Protein AF-A0A3C1SQ38-F1 (afdb_monomer_lite)

pLDDT: mean 84.66, std 11.14, range [52.88, 96.94]

Sequence (92 aa):
MRPVGLTDKALRRQNRVFRDTGGVSAGNRAQGFAPAFMDTQTGVVYRACFADGRPAPMHLLEGLPSALVVERDAGGRAVAIHASVLAGFVRG

Secondary structure (DSSP, 8-state):
-PPEEEEHHHHHHHHHHTTTSTTSHHHHHTTTEEEEEEETTT--EEE-B-TTSPBPSS--STTS-GGGEEEE-TTS-EEEEETTEEEEEEE-

Foldseek 3Di:
DFDWADFPVNQVVQCVVQPPHCSFLVNVVVVQKFKWKAQQVVRDIGTADALVCHGDSGHAPNNDDPVQADDADPVRGGGTGGNSIDIDIDRD

Structure (mmCIF, N/CA/C/O backbone):
data_AF-A0A3C1SQ38-F1
#
_entry.id   AF-A0A3C1SQ38-F1
#
loop_
_atom_site.group_PDB
_atom_site.id
_atom_site.type_symbol
_atom_site.label_atom_id
_atom_site.label_alt_id
_atom_site.label_comp_id
_atom_site.label_asym_id
_atom_site.label_entity_id
_atom_site.label_seq_id
_atom_site.pdbx_PDB_ins_code
_atom_site.Cartn_x
_atom_site.Cartn_y
_atom_site.Cartn_z
_atom_site.occupancy
_atom_site.B_iso_or_equiv
_atom_site.auth_seq_id
_atom_site.auth_comp_id
_atom_site.auth_asym_id
_atom_site.auth_atom_id
_atom_site.pdbx_PDB_model_num
ATOM 1 N N . MET A 1 1 ? -17.048 9.791 -1.766 1.00 52.88 1 MET A N 1
ATOM 2 C CA . MET A 1 1 ? -15.905 9.226 -2.515 1.00 52.88 1 MET A CA 1
ATOM 3 C C . MET A 1 1 ? -14.750 9.080 -1.530 1.00 52.88 1 MET A C 1
ATOM 5 O O . MET A 1 1 ? -14.431 10.067 -0.879 1.00 52.88 1 MET A O 1
ATOM 9 N N . ARG A 1 2 ? -14.217 7.871 -1.299 1.00 57.41 2 ARG A N 1
ATOM 10 C CA . ARG A 1 2 ? -13.073 7.690 -0.381 1.00 57.41 2 ARG A CA 1
ATOM 11 C C . ARG A 1 2 ? -11.821 8.312 -1.023 1.00 57.41 2 ARG A C 1
ATOM 13 O O . ARG A 1 2 ? -11.620 8.080 -2.215 1.00 57.41 2 ARG A O 1
ATOM 20 N N . PRO A 1 3 ? -11.008 9.099 -0.299 1.00 65.56 3 PRO A N 1
ATOM 21 C CA . PRO A 1 3 ? -9.795 9.676 -0.865 1.00 65.56 3 PRO A CA 1
ATOM 22 C C . PRO A 1 3 ? -8.798 8.564 -1.223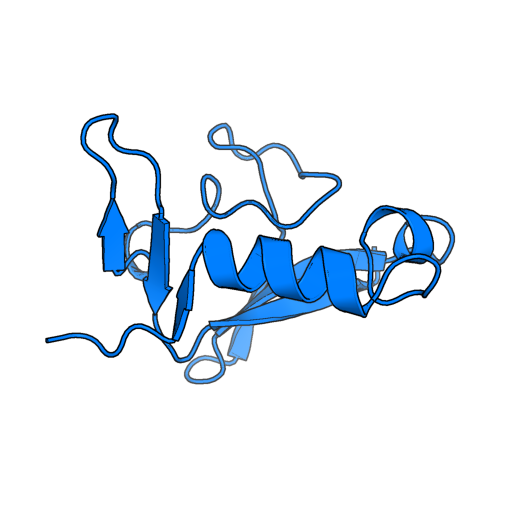 1.00 65.56 3 PRO A C 1
ATOM 24 O O . PRO A 1 3 ? -8.476 7.707 -0.396 1.00 65.56 3 PRO A O 1
ATOM 27 N N . VAL A 1 4 ? -8.333 8.576 -2.472 1.00 69.31 4 VAL A N 1
ATOM 28 C CA . VAL A 1 4 ? -7.297 7.672 -2.989 1.00 69.31 4 VAL A CA 1
ATOM 29 C C . VAL A 1 4 ? -5.938 8.189 -2.523 1.00 69.31 4 VAL A C 1
ATOM 31 O O . VAL A 1 4 ? -5.606 9.335 -2.816 1.00 69.31 4 VAL A O 1
ATOM 34 N N . GLY A 1 5 ? -5.154 7.378 -1.805 1.00 71.44 5 GLY A N 1
ATOM 35 C CA . GLY A 1 5 ? -3.808 7.791 -1.375 1.00 71.44 5 GLY A CA 1
ATOM 36 C C . GLY A 1 5 ? -2.686 7.050 -2.073 1.00 71.44 5 GLY A C 1
ATOM 37 O O . GLY A 1 5 ? -1.893 7.667 -2.780 1.00 71.44 5 GLY A O 1
ATOM 38 N N . LEU A 1 6 ? -2.609 5.729 -1.889 1.00 76.12 6 LEU A N 1
ATOM 39 C CA . LEU A 1 6 ? -1.532 4.914 -2.447 1.00 76.12 6 LEU A CA 1
ATOM 40 C C . LEU A 1 6 ? -2.074 3.976 -3.529 1.00 76.12 6 LEU A C 1
ATOM 42 O O . LEU A 1 6 ? -2.989 3.190 -3.293 1.00 76.12 6 LEU A O 1
ATOM 46 N N . THR A 1 7 ? -1.496 4.074 -4.724 1.00 81.00 7 THR A N 1
ATOM 47 C CA . THR A 1 7 ? -1.809 3.221 -5.879 1.00 81.00 7 THR A CA 1
ATOM 48 C C . THR A 1 7 ? -0.616 2.344 -6.236 1.00 81.00 7 THR A C 1
ATOM 50 O O . THR A 1 7 ? 0.526 2.678 -5.905 1.00 81.00 7 THR A O 1
ATOM 53 N N . ASP A 1 8 ? -0.835 1.281 -7.007 1.00 75.88 8 ASP A N 1
ATOM 54 C CA . ASP A 1 8 ? 0.260 0.461 -7.553 1.00 75.88 8 ASP A CA 1
ATOM 55 C C . ASP A 1 8 ? 1.280 1.290 -8.343 1.00 75.88 8 ASP A C 1
ATOM 57 O O . ASP A 1 8 ? 2.493 1.064 -8.287 1.00 75.88 8 ASP A O 1
ATOM 61 N N . LYS A 1 9 ? 0.800 2.304 -9.068 1.00 78.19 9 LYS A N 1
ATOM 62 C CA . LYS A 1 9 ? 1.659 3.238 -9.801 1.00 78.19 9 LYS A CA 1
ATOM 63 C C . LYS A 1 9 ? 2.518 4.071 -8.845 1.00 78.19 9 LYS A C 1
ATOM 65 O O . LYS A 1 9 ? 3.698 4.293 -9.126 1.00 78.19 9 LYS A O 1
ATOM 70 N N . ALA A 1 10 ? 1.952 4.508 -7.718 1.00 76.88 10 ALA A N 1
ATOM 71 C CA . ALA A 1 10 ? 2.687 5.222 -6.679 1.00 76.88 10 ALA A CA 1
ATOM 72 C C . ALA A 1 10 ? 3.745 4.324 -6.011 1.00 76.88 10 ALA A C 1
ATOM 74 O O . ALA A 1 10 ? 4.894 4.751 -5.897 1.00 76.88 10 ALA A O 1
ATOM 75 N N . LEU A 1 11 ? 3.413 3.064 -5.700 1.00 76.62 11 LEU A N 1
ATOM 76 C CA . LEU A 1 11 ? 4.361 2.072 -5.170 1.00 76.62 11 LEU A CA 1
ATOM 77 C C . LEU A 1 11 ? 5.531 1.820 -6.133 1.00 76.62 11 LEU A C 1
ATOM 79 O O . LEU A 1 11 ? 6.699 1.856 -5.738 1.00 76.62 11 LEU A O 1
ATOM 83 N N . ARG A 1 12 ? 5.253 1.635 -7.430 1.00 78.44 12 ARG A N 1
ATOM 84 C CA . ARG A 1 12 ? 6.304 1.477 -8.456 1.00 78.44 12 ARG A CA 1
ATOM 85 C C . ARG A 1 12 ? 7.201 2.711 -8.555 1.00 78.44 12 ARG A C 1
ATOM 87 O O . ARG A 1 12 ? 8.414 2.572 -8.715 1.00 78.44 12 ARG A O 1
ATOM 94 N N . ARG A 1 13 ? 6.630 3.915 -8.436 1.00 78.56 13 ARG A N 1
ATOM 95 C CA . ARG A 1 13 ? 7.398 5.169 -8.422 1.00 78.56 13 ARG A CA 1
ATOM 96 C C . ARG A 1 13 ? 8.298 5.262 -7.189 1.00 78.56 13 ARG A C 1
ATOM 98 O O . ARG A 1 13 ? 9.464 5.607 -7.350 1.00 78.56 13 ARG A O 1
ATOM 105 N N . GLN A 1 14 ? 7.803 4.913 -6.001 1.00 76.12 14 GLN A N 1
ATOM 106 C CA . GLN A 1 14 ? 8.605 4.881 -4.771 1.00 76.12 14 GLN A CA 1
ATOM 107 C C . GLN A 1 14 ? 9.776 3.897 -4.887 1.00 76.12 14 GLN A C 1
ATOM 109 O O . GLN A 1 14 ? 10.916 4.288 -4.656 1.00 76.12 14 GLN A O 1
ATOM 114 N N . ASN A 1 15 ? 9.531 2.672 -5.363 1.00 74.44 15 ASN A N 1
ATOM 115 C CA . ASN A 1 15 ? 10.592 1.682 -5.589 1.00 74.44 15 ASN A CA 1
ATOM 116 C C . ASN A 1 15 ? 11.671 2.162 -6.576 1.00 74.44 15 ASN A C 1
ATOM 118 O O . ASN A 1 15 ? 12.832 1.778 -6.458 1.00 74.44 15 ASN A O 1
ATOM 122 N N . ARG A 1 16 ? 11.313 3.006 -7.553 1.00 75.06 16 ARG A N 1
ATOM 123 C CA . ARG A 1 16 ? 12.290 3.614 -8.469 1.00 75.06 16 ARG A CA 1
ATOM 124 C C . ARG A 1 16 ? 13.108 4.718 -7.798 1.00 75.06 16 ARG A C 1
ATOM 126 O O . ARG A 1 16 ? 14.298 4.804 -8.067 1.00 75.06 16 ARG A O 1
ATOM 133 N N . VAL A 1 17 ? 12.478 5.549 -6.967 1.00 73.81 17 VAL A N 1
ATOM 134 C CA . VAL A 1 17 ? 13.139 6.656 -6.248 1.00 73.81 17 VAL A CA 1
ATOM 135 C C . VAL A 1 17 ? 14.124 6.133 -5.204 1.00 73.81 17 VAL A C 1
ATOM 137 O O . VAL A 1 17 ? 15.224 6.657 -5.098 1.00 73.81 17 VAL A O 1
ATOM 140 N N . PHE A 1 18 ? 13.751 5.088 -4.465 1.00 67.50 18 PHE A N 1
ATOM 141 C CA . PHE A 1 18 ? 14.548 4.538 -3.364 1.00 67.50 18 PHE A CA 1
ATOM 142 C C . PHE A 1 18 ? 15.438 3.359 -3.765 1.00 67.50 18 PHE A C 1
ATOM 144 O O . PHE A 1 18 ? 15.934 2.637 -2.895 1.00 67.50 18 PHE A O 1
ATOM 151 N N . ARG A 1 19 ? 15.632 3.133 -5.067 1.00 74.62 19 ARG A N 1
ATOM 152 C CA . ARG A 1 19 ? 16.515 2.076 -5.564 1.00 74.62 19 ARG A CA 1
ATOM 153 C C . ARG A 1 19 ? 17.906 2.207 -4.925 1.00 74.62 19 ARG A C 1
ATOM 155 O O . ARG A 1 19 ? 18.392 3.316 -4.740 1.00 74.62 19 ARG A O 1
ATOM 162 N N . ASP A 1 20 ? 18.497 1.068 -4.568 1.00 68.56 20 ASP A N 1
ATOM 163 C CA . ASP A 1 20 ? 19.819 0.955 -3.930 1.00 68.56 20 ASP A CA 1
ATOM 164 C C . ASP A 1 20 ? 19.917 1.578 -2.522 1.00 68.56 20 ASP A C 1
ATOM 166 O O . ASP A 1 20 ? 21.005 1.809 -2.001 1.00 68.56 20 ASP A O 1
ATOM 170 N N . THR A 1 21 ? 18.773 1.792 -1.862 1.00 67.75 21 THR A N 1
ATOM 171 C CA . THR A 1 21 ? 18.690 2.231 -0.459 1.00 67.75 21 THR A CA 1
ATOM 172 C C . THR A 1 21 ? 17.948 1.208 0.411 1.00 67.75 21 THR A C 1
ATOM 174 O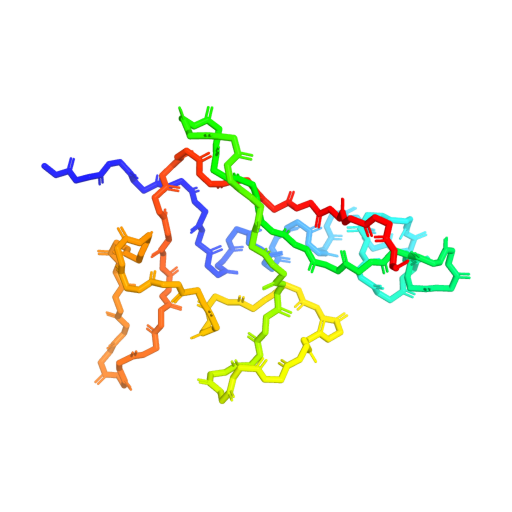 O . THR A 1 21 ? 17.308 0.281 -0.089 1.00 67.75 21 THR A O 1
ATOM 177 N N . GLY A 1 22 ? 17.937 1.409 1.734 1.00 58.25 22 GLY A N 1
ATOM 178 C CA . GLY A 1 22 ? 17.046 0.671 2.644 1.00 58.25 22 GLY A CA 1
ATOM 179 C C . GLY A 1 22 ? 15.547 0.954 2.435 1.00 58.25 22 GLY A C 1
ATOM 180 O O . GLY A 1 22 ? 14.710 0.294 3.041 1.00 58.25 22 GLY A O 1
ATOM 181 N N . GLY A 1 23 ? 15.183 1.912 1.574 1.00 61.78 23 GLY A N 1
ATOM 182 C CA . GLY A 1 23 ? 13.794 2.223 1.227 1.00 61.78 23 GLY A CA 1
ATOM 183 C C . GLY A 1 23 ? 13.142 1.229 0.258 1.00 61.78 23 GLY A C 1
ATOM 184 O O . GLY A 1 23 ? 11.937 1.317 0.036 1.00 61.78 23 GLY A O 1
ATOM 185 N N . VAL A 1 24 ? 13.897 0.272 -0.298 1.00 69.62 24 VAL A N 1
ATOM 186 C CA . VAL A 1 24 ? 13.353 -0.847 -1.086 1.00 69.62 24 VAL A CA 1
ATOM 187 C C . VAL A 1 24 ? 13.381 -2.146 -0.292 1.00 69.62 24 VAL A C 1
ATOM 189 O O . VAL A 1 24 ? 14.323 -2.429 0.449 1.00 69.62 24 VAL A O 1
ATOM 192 N N . SER A 1 25 ? 12.360 -2.985 -0.481 1.00 69.88 25 SER A N 1
ATOM 193 C CA . SER A 1 25 ? 12.181 -4.205 0.313 1.00 69.88 25 SER A CA 1
ATOM 194 C 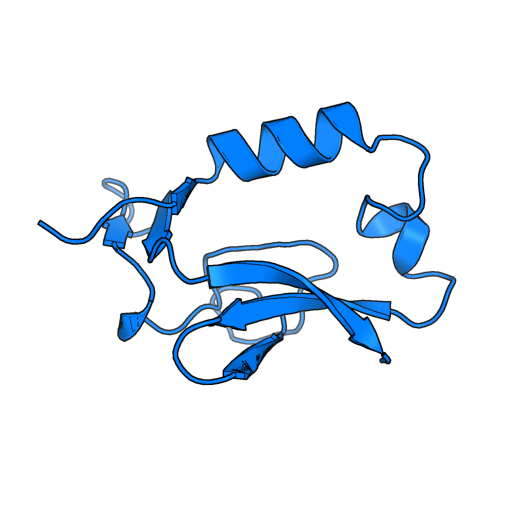C . SER A 1 25 ? 13.377 -5.163 0.248 1.00 69.88 25 SER A C 1
ATOM 196 O O . SER A 1 25 ? 13.726 -5.770 1.257 1.00 69.88 25 SER A O 1
ATOM 198 N N . ALA A 1 26 ? 14.064 -5.238 -0.899 1.00 67.12 26 ALA A N 1
ATOM 199 C CA . ALA A 1 26 ? 15.284 -6.032 -1.056 1.00 67.12 26 ALA A CA 1
ATOM 200 C C . ALA A 1 26 ? 16.452 -5.522 -0.188 1.00 67.12 26 ALA A C 1
ATOM 202 O O . ALA A 1 26 ? 17.159 -6.329 0.409 1.00 67.12 26 ALA A O 1
ATOM 203 N N . GLY A 1 27 ? 16.622 -4.199 -0.074 1.00 64.06 27 GLY A N 1
ATOM 204 C CA . GLY A 1 27 ? 17.683 -3.575 0.726 1.00 64.06 27 GLY A CA 1
ATOM 205 C C . GLY A 1 27 ? 17.401 -3.578 2.232 1.00 64.06 27 GLY A C 1
ATOM 206 O O . GLY A 1 27 ? 18.332 -3.566 3.036 1.00 64.06 27 GLY A O 1
ATOM 207 N N . ASN A 1 28 ? 16.124 -3.633 2.627 1.00 67.00 28 ASN A N 1
ATOM 208 C CA . ASN A 1 28 ? 15.725 -3.626 4.038 1.00 67.00 28 ASN A CA 1
ATOM 209 C C . ASN A 1 28 ? 15.648 -5.033 4.660 1.00 67.00 28 ASN A C 1
ATOM 211 O O . ASN A 1 28 ? 15.853 -5.210 5.860 1.00 67.00 28 ASN A O 1
ATOM 215 N N . ARG A 1 29 ? 15.408 -6.070 3.843 1.00 71.62 29 ARG A N 1
ATOM 216 C CA . ARG A 1 29 ? 15.242 -7.451 4.326 1.00 71.62 29 ARG A CA 1
ATOM 217 C C . ARG A 1 29 ? 16.452 -7.971 5.104 1.00 71.62 29 ARG A C 1
ATOM 219 O O . ARG A 1 29 ? 16.278 -8.620 6.130 1.00 71.62 29 ARG A O 1
ATOM 226 N N . ALA A 1 30 ? 17.666 -7.672 4.640 1.00 72.25 30 ALA A N 1
ATOM 227 C CA . ALA A 1 30 ? 18.905 -8.092 5.302 1.00 72.25 30 ALA A CA 1
ATOM 228 C C . ALA A 1 30 ? 19.108 -7.443 6.687 1.00 72.25 30 ALA A C 1
ATOM 230 O O . ALA A 1 30 ? 19.922 -7.919 7.470 1.00 72.25 30 ALA A O 1
ATOM 231 N N . GLN A 1 31 ? 18.349 -6.389 7.004 1.00 76.88 31 GLN A N 1
ATOM 232 C CA . GLN A 1 31 ? 18.399 -5.670 8.280 1.00 76.88 31 GLN A CA 1
ATOM 233 C C . GLN A 1 31 ? 17.292 -6.110 9.255 1.00 76.88 31 GLN A C 1
ATOM 235 O O . GLN A 1 31 ? 17.081 -5.472 10.283 1.00 76.88 31 GLN A O 1
ATOM 240 N N . GLY A 1 32 ? 16.577 -7.199 8.945 1.00 83.31 32 GLY A N 1
ATOM 241 C CA . GLY A 1 32 ? 15.540 -7.753 9.817 1.00 83.31 32 GLY A CA 1
ATOM 242 C C . GLY A 1 32 ? 14.209 -7.007 9.752 1.00 83.31 32 GLY A C 1
ATOM 243 O O . GLY A 1 32 ? 13.435 -7.070 10.701 1.00 83.31 32 GLY A O 1
ATOM 244 N N . PHE A 1 33 ? 13.927 -6.299 8.657 1.00 87.62 33 PHE A N 1
ATOM 245 C CA . PHE A 1 33 ? 12.656 -5.606 8.457 1.00 87.62 33 PHE A CA 1
ATOM 246 C C . PHE A 1 33 ? 11.773 -6.311 7.424 1.00 87.62 33 PHE A C 1
ATOM 248 O O . PHE A 1 33 ? 12.243 -6.763 6.377 1.00 87.62 33 PHE A O 1
ATOM 255 N N . ALA A 1 34 ? 10.470 -6.362 7.704 1.00 90.75 34 ALA A N 1
ATOM 256 C CA . ALA A 1 34 ? 9.446 -6.893 6.813 1.00 90.75 34 ALA A CA 1
ATOM 257 C C . ALA A 1 34 ? 8.587 -5.753 6.230 1.00 90.75 34 ALA A C 1
ATOM 259 O O . ALA A 1 34 ? 8.234 -4.828 6.969 1.00 90.75 34 ALA A O 1
ATOM 260 N N . PRO A 1 35 ? 8.222 -5.793 4.933 1.00 92.56 35 PRO A N 1
ATOM 261 C CA . PRO A 1 35 ? 7.325 -4.804 4.341 1.00 92.56 35 PRO A CA 1
ATOM 262 C C . PRO A 1 35 ? 5.954 -4.825 5.022 1.00 92.56 35 PRO A C 1
ATOM 264 O O . PRO A 1 35 ? 5.398 -5.888 5.306 1.00 92.56 35 PRO A O 1
ATOM 267 N N . ALA A 1 36 ? 5.405 -3.644 5.283 1.00 95.25 36 ALA A N 1
ATOM 268 C CA . ALA A 1 36 ? 4.123 -3.482 5.951 1.00 95.25 36 ALA A CA 1
ATOM 269 C C . ALA A 1 36 ? 3.413 -2.198 5.512 1.00 95.25 36 ALA A C 1
ATOM 271 O O . ALA A 1 36 ? 3.984 -1.338 4.835 1.00 95.25 36 ALA A O 1
ATOM 272 N N . PHE A 1 37 ? 2.166 -2.073 5.944 1.00 95.25 37 PHE A N 1
ATOM 273 C CA . PHE A 1 37 ? 1.326 -0.902 5.787 1.00 95.25 37 PHE A CA 1
ATOM 274 C C . PHE A 1 37 ? 0.799 -0.472 7.152 1.00 95.25 37 PHE A C 1
ATOM 276 O O . PHE A 1 37 ? 0.423 -1.322 7.954 1.00 95.25 37 PHE A O 1
ATOM 283 N N . MET A 1 38 ? 0.745 0.829 7.413 1.00 96.31 38 MET A N 1
ATOM 284 C CA . MET A 1 38 ? 0.151 1.376 8.632 1.00 96.31 38 MET A CA 1
ATOM 285 C C . MET A 1 38 ? -1.040 2.246 8.265 1.00 96.31 38 MET A C 1
ATOM 287 O O . MET A 1 38 ? -0.900 3.184 7.482 1.00 96.31 38 MET A O 1
ATOM 291 N N . ASP A 1 39 ? -2.200 1.946 8.840 1.00 96.19 39 ASP A N 1
ATOM 292 C CA . ASP A 1 39 ? -3.348 2.841 8.788 1.00 96.19 39 ASP A CA 1
ATOM 293 C C . ASP A 1 39 ? -3.182 3.929 9.852 1.00 96.19 39 ASP A C 1
ATOM 295 O O . ASP A 1 39 ? -3.262 3.672 11.050 1.00 96.19 39 ASP A O 1
ATOM 299 N N . THR A 1 40 ? -2.943 5.161 9.413 1.00 94.50 40 THR A N 1
ATOM 300 C CA . THR A 1 40 ? -2.690 6.301 10.307 1.00 94.50 40 THR A CA 1
ATOM 301 C C . THR A 1 40 ? -3.915 6.744 11.106 1.00 94.50 40 THR A C 1
ATOM 303 O O . THR A 1 40 ? -3.753 7.447 12.098 1.00 94.50 40 THR A O 1
ATOM 306 N N . GLN A 1 41 ? -5.127 6.332 10.719 1.00 94.50 41 GLN A N 1
ATOM 307 C CA . GLN A 1 41 ? -6.344 6.653 11.474 1.00 94.50 41 GLN A CA 1
ATOM 308 C C . GLN A 1 41 ? -6.532 5.740 12.684 1.00 94.50 41 GLN A C 1
ATOM 310 O O . GLN A 1 41 ? -7.008 6.187 13.724 1.00 94.50 41 GLN A O 1
ATOM 315 N N . THR A 1 42 ? -6.174 4.464 12.545 1.00 94.75 42 THR A N 1
ATOM 316 C CA . THR A 1 42 ? -6.406 3.439 13.573 1.00 94.75 42 THR A CA 1
ATOM 317 C C . THR A 1 42 ? -5.129 3.018 14.297 1.00 94.75 42 THR A C 1
ATOM 319 O O . THR A 1 42 ? -5.199 2.404 15.357 1.00 94.75 42 THR A O 1
ATOM 322 N N . GLY A 1 43 ? -3.959 3.316 13.728 1.00 95.19 43 GLY A N 1
ATOM 323 C CA . GLY A 1 43 ? -2.663 2.825 14.193 1.00 95.19 43 GLY A CA 1
ATOM 324 C C . GLY A 1 43 ? -2.411 1.347 13.875 1.00 95.19 43 GLY A C 1
ATOM 325 O O . GLY A 1 43 ? -1.359 0.820 14.237 1.00 95.19 43 GLY A O 1
ATOM 326 N N . VAL A 1 44 ? -3.342 0.659 13.202 1.00 96.94 44 VAL A N 1
ATOM 327 C CA . VAL A 1 44 ? -3.199 -0.766 12.886 1.00 96.94 44 VAL A CA 1
ATOM 328 C C . VAL A 1 44 ? -2.139 -0.960 11.807 1.00 96.94 44 VAL A C 1
ATOM 330 O O . VAL A 1 44 ? -2.108 -0.256 10.794 1.00 96.94 44 VAL A O 1
ATOM 333 N N . VAL A 1 45 ? -1.285 -1.961 12.021 1.00 96.00 45 VAL A N 1
ATOM 334 C CA . VAL A 1 45 ? -0.227 -2.346 11.091 1.00 96.00 45 VAL A CA 1
ATOM 335 C C . VAL A 1 45 ? -0.558 -3.680 10.433 1.00 96.00 45 VAL A C 1
ATOM 337 O O . VAL A 1 45 ? -0.825 -4.675 11.102 1.00 96.00 45 VAL A O 1
ATOM 340 N N . TYR A 1 46 ? -0.484 -3.703 9.107 1.00 95.62 46 TYR A N 1
ATOM 341 C CA . TYR A 1 46 ? -0.755 -4.858 8.262 1.00 95.62 46 TYR A CA 1
ATOM 342 C C . TYR A 1 46 ? 0.545 -5.282 7.580 1.00 95.62 46 TYR A C 1
ATOM 344 O O . TYR A 1 46 ? 1.132 -4.505 6.825 1.00 95.62 46 TYR A O 1
ATOM 352 N N . ARG A 1 47 ? 1.027 -6.506 7.831 1.00 94.69 47 ARG A N 1
ATOM 353 C CA . ARG A 1 47 ? 2.178 -7.043 7.082 1.00 94.69 47 ARG A CA 1
ATOM 354 C C . ARG A 1 47 ? 1.797 -7.185 5.607 1.00 94.69 47 ARG A C 1
ATOM 356 O O . ARG A 1 47 ? 0.668 -7.555 5.291 1.00 94.69 47 ARG A O 1
ATOM 363 N N . ALA A 1 48 ? 2.731 -6.880 4.709 1.00 94.25 48 ALA A N 1
ATOM 364 C CA . ALA A 1 48 ? 2.515 -7.120 3.291 1.00 94.25 48 ALA A CA 1
ATOM 365 C C . ALA A 1 48 ? 2.451 -8.630 3.047 1.00 94.25 48 ALA A C 1
ATOM 367 O O . ALA A 1 48 ? 3.351 -9.369 3.457 1.00 94.25 48 ALA A O 1
ATOM 368 N N . CYS A 1 49 ? 1.399 -9.071 2.365 1.00 94.44 49 CYS A N 1
ATOM 369 C CA . CYS A 1 49 ? 1.160 -10.472 2.055 1.00 94.44 49 CYS A CA 1
ATOM 370 C C . CYS A 1 49 ? 0.732 -10.639 0.598 1.00 94.44 49 CYS A C 1
ATOM 372 O O . CYS A 1 49 ? 0.193 -9.721 -0.022 1.00 94.44 49 CYS A O 1
ATOM 374 N N . PHE A 1 50 ? 0.949 -11.838 0.066 1.00 91.62 50 PHE A N 1
ATOM 375 C CA . PHE A 1 50 ? 0.268 -12.296 -1.138 1.00 91.62 50 PHE A CA 1
ATOM 376 C C . PHE A 1 50 ? -1.243 -12.417 -0.876 1.00 91.62 50 PHE A C 1
ATOM 378 O O . PHE A 1 50 ? -1.687 -12.431 0.273 1.00 91.62 50 PHE A O 1
ATOM 385 N N . ALA A 1 51 ? -2.035 -12.562 -1.942 1.00 89.75 51 ALA A N 1
ATOM 386 C CA . ALA A 1 51 ? -3.488 -12.746 -1.849 1.00 89.75 51 ALA A CA 1
ATOM 387 C C . ALA A 1 51 ? -3.907 -13.946 -0.972 1.00 89.75 51 ALA A C 1
ATOM 389 O O . ALA A 1 51 ? -5.002 -13.958 -0.422 1.00 89.75 51 ALA A O 1
ATOM 390 N N . ASP A 1 52 ? -3.035 -14.948 -0.837 1.00 91.94 52 ASP A N 1
ATOM 391 C CA . ASP A 1 52 ? -3.243 -16.139 -0.005 1.00 91.94 52 ASP A CA 1
ATOM 392 C C . ASP A 1 52 ? -2.836 -15.946 1.471 1.00 91.94 52 ASP A C 1
ATOM 394 O O . ASP A 1 52 ? -2.879 -16.890 2.257 1.00 91.94 52 ASP A O 1
ATOM 398 N N . GLY A 1 53 ? -2.424 -14.735 1.856 1.00 90.31 53 GLY A N 1
ATOM 399 C CA . GLY A 1 53 ? -2.035 -14.386 3.220 1.00 90.31 53 GLY A CA 1
ATOM 400 C C . GLY A 1 53 ? -0.583 -14.706 3.581 1.00 90.31 53 GLY A C 1
ATOM 401 O O . GLY A 1 53 ? -0.130 -14.293 4.650 1.00 90.31 53 GLY A O 1
ATOM 402 N N . ARG A 1 54 ? 0.190 -15.378 2.714 1.00 93.44 54 ARG A N 1
ATOM 403 C CA . ARG A 1 54 ? 1.621 -15.610 2.975 1.00 93.44 54 ARG A CA 1
ATOM 404 C C . ARG A 1 54 ? 2.397 -14.287 2.958 1.00 93.44 54 ARG A C 1
ATOM 406 O O . ARG A 1 54 ? 2.139 -13.464 2.079 1.00 93.44 54 ARG A O 1
ATOM 413 N N . PRO A 1 55 ? 3.388 -14.084 3.850 1.00 91.19 55 PRO A N 1
ATOM 414 C CA . PRO A 1 55 ? 4.199 -12.870 3.860 1.00 91.19 55 PRO A CA 1
ATOM 415 C C . PRO A 1 55 ? 4.874 -12.604 2.513 1.00 91.19 55 PRO A C 1
ATOM 417 O O . PRO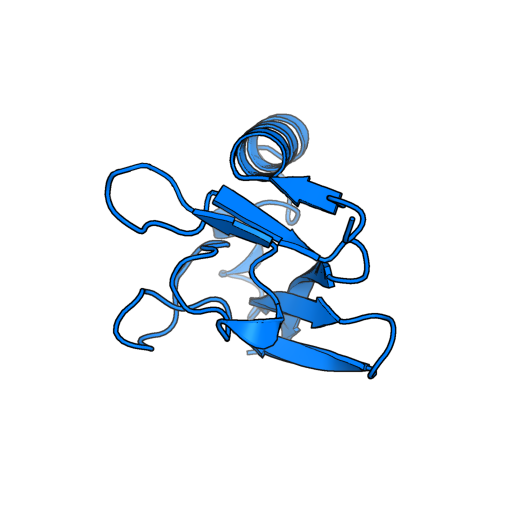 A 1 55 ? 5.531 -13.479 1.942 1.00 91.19 55 PRO A O 1
ATOM 420 N N . ALA A 1 56 ? 4.735 -11.377 2.025 1.00 89.44 56 ALA A N 1
ATOM 421 C CA . ALA A 1 56 ? 5.345 -10.932 0.789 1.00 89.44 56 ALA A CA 1
ATOM 422 C C . ALA A 1 56 ? 6.718 -10.304 1.072 1.00 89.44 56 ALA A C 1
ATOM 424 O O . ALA A 1 56 ? 6.875 -9.529 2.019 1.00 89.44 56 ALA A O 1
ATOM 425 N N . PRO A 1 57 ? 7.732 -10.578 0.236 1.00 85.12 57 PRO A N 1
ATOM 426 C CA . PRO A 1 57 ? 9.035 -9.938 0.364 1.00 85.12 57 PRO A CA 1
ATOM 427 C C . PRO A 1 57 ? 9.043 -8.495 -0.163 1.00 85.12 57 PRO A C 1
ATOM 429 O O . PRO A 1 57 ? 10.095 -7.861 -0.161 1.00 85.12 57 PRO A O 1
ATOM 432 N N . MET A 1 58 ? 7.899 -7.980 -0.620 1.00 85.44 58 MET A N 1
ATOM 433 C CA . MET A 1 58 ? 7.696 -6.616 -1.098 1.00 85.44 58 MET A CA 1
ATOM 434 C C . MET A 1 58 ? 6.294 -6.113 -0.744 1.00 85.44 58 MET A C 1
ATOM 436 O O . MET A 1 58 ? 5.414 -6.900 -0.402 1.00 85.44 58 MET A O 1
ATOM 440 N N . HIS A 1 59 ? 6.078 -4.802 -0.852 1.00 89.69 59 HIS A N 1
ATOM 441 C CA . HIS A 1 59 ? 4.745 -4.215 -0.733 1.00 89.69 59 HIS A CA 1
ATOM 442 C C . HIS A 1 59 ? 3.836 -4.701 -1.862 1.00 89.69 59 HIS A C 1
ATOM 444 O O . HIS A 1 59 ? 4.083 -4.411 -3.032 1.00 89.69 59 HIS A O 1
ATOM 450 N N . LEU A 1 60 ? 2.790 -5.420 -1.472 1.00 90.00 60 LEU A N 1
ATOM 451 C CA . LEU A 1 60 ? 1.718 -5.941 -2.312 1.00 90.00 60 LEU A CA 1
ATOM 452 C C . LEU A 1 60 ? 0.383 -5.489 -1.714 1.00 90.00 60 LEU A C 1
ATOM 454 O O . LEU A 1 60 ? 0.226 -5.517 -0.490 1.00 90.00 60 LEU A O 1
ATOM 458 N N . LEU A 1 61 ? -0.559 -5.054 -2.552 1.00 92.44 61 LEU A N 1
ATOM 459 C CA . LEU A 1 61 ? -1.888 -4.627 -2.096 1.00 92.44 61 LEU A CA 1
ATOM 460 C C . LEU A 1 61 ? -2.846 -5.813 -1.935 1.00 92.44 61 LEU A C 1
ATOM 462 O O . LEU A 1 61 ? -3.851 -5.709 -1.236 1.00 92.44 61 LEU A O 1
ATOM 466 N N . GLU A 1 62 ? -2.551 -6.943 -2.576 1.00 89.81 62 GLU A N 1
ATOM 467 C CA . GLU A 1 62 ? -3.459 -8.080 -2.699 1.00 89.81 62 GLU A CA 1
ATOM 468 C C . GLU A 1 62 ? -3.787 -8.752 -1.362 1.00 89.81 62 GLU A C 1
ATOM 470 O O . GLU A 1 62 ? -4.893 -9.264 -1.203 1.00 89.81 62 GLU A O 1
ATOM 475 N N . GLY A 1 63 ? -2.853 -8.740 -0.408 1.00 90.50 63 GLY A N 1
ATOM 476 C CA . GLY A 1 63 ? -3.047 -9.301 0.931 1.00 90.50 63 GLY A CA 1
ATOM 477 C C . GLY A 1 63 ? -3.733 -8.362 1.929 1.00 90.50 63 GLY A C 1
ATOM 478 O O . GLY A 1 63 ? -3.907 -8.740 3.086 1.00 90.50 63 GLY A O 1
ATOM 479 N N . LEU A 1 64 ? -4.095 -7.136 1.531 1.00 93.81 64 LEU A N 1
ATOM 480 C CA . LEU A 1 64 ? -4.743 -6.184 2.434 1.00 93.81 64 LEU A CA 1
ATOM 481 C C . LEU A 1 64 ? -6.243 -6.477 2.603 1.00 93.81 64 LEU A C 1
ATOM 483 O O . LEU A 1 64 ? -6.916 -6.879 1.647 1.00 93.81 64 LEU A O 1
ATOM 487 N N . PRO A 1 65 ? -6.811 -6.205 3.795 1.00 93.81 65 PRO A N 1
ATOM 488 C CA . PRO A 1 65 ? -8.248 -6.295 4.014 1.00 93.81 65 PRO A CA 1
ATOM 489 C C . PRO A 1 65 ? -9.042 -5.466 3.002 1.00 93.81 65 PRO A C 1
ATOM 491 O O . PRO A 1 65 ? -8.709 -4.312 2.722 1.00 93.81 65 PRO A O 1
ATOM 494 N N . SER A 1 66 ? -10.160 -6.015 2.520 1.00 92.75 66 SER A N 1
ATOM 495 C CA . SER A 1 66 ? -11.055 -5.333 1.574 1.00 92.75 66 SER A CA 1
ATOM 496 C C . SER A 1 66 ? -11.539 -3.971 2.079 1.00 92.75 66 SER A C 1
ATOM 498 O O . SER A 1 66 ? -11.732 -3.066 1.275 1.00 92.75 66 SER A O 1
ATOM 500 N N . ALA A 1 67 ? -11.663 -3.798 3.399 1.00 92.44 67 ALA A N 1
ATOM 501 C CA . ALA A 1 67 ? -12.044 -2.538 4.030 1.00 92.44 67 ALA A CA 1
ATOM 502 C C . ALA A 1 67 ? -11.085 -1.374 3.712 1.00 92.44 67 ALA A C 1
ATOM 504 O O . ALA A 1 67 ? -11.530 -0.224 3.683 1.00 92.44 67 ALA A O 1
ATOM 505 N N . LEU A 1 68 ? -9.806 -1.671 3.447 1.00 93.44 68 LEU A N 1
ATOM 506 C CA . LEU A 1 68 ? -8.772 -0.695 3.092 1.00 93.44 68 LEU A CA 1
ATOM 507 C C . LEU A 1 68 ? -8.654 -0.467 1.580 1.00 93.44 68 LEU A C 1
ATOM 509 O O . LEU A 1 68 ? -8.080 0.539 1.164 1.00 93.44 68 LEU A O 1
ATOM 513 N N . VAL A 1 69 ? -9.187 -1.375 0.758 1.00 93.94 69 VAL A N 1
ATOM 514 C CA . VAL A 1 69 ? -9.143 -1.282 -0.706 1.00 93.94 69 VAL A CA 1
ATOM 515 C C . VAL A 1 69 ? -10.210 -0.302 -1.188 1.00 93.94 69 VAL A C 1
ATOM 517 O O . VAL A 1 69 ? -11.374 -0.384 -0.801 1.00 93.94 69 VAL A O 1
ATOM 520 N N . VAL A 1 70 ? -9.805 0.644 -2.033 1.00 94.50 70 VAL A N 1
ATOM 521 C CA . VAL A 1 70 ? -10.694 1.666 -2.610 1.00 94.50 70 VAL A CA 1
ATOM 522 C C . VAL A 1 70 ? -11.052 1.338 -4.055 1.00 94.50 70 VAL A C 1
ATOM 524 O O . VAL A 1 70 ? -12.158 1.650 -4.486 1.00 94.50 70 VAL A O 1
ATOM 527 N N . GLU A 1 71 ? -10.158 0.673 -4.786 1.00 93.12 71 GLU A N 1
ATOM 528 C CA . GLU A 1 71 ? -10.370 0.332 -6.191 1.00 93.12 71 GLU A CA 1
ATOM 529 C C . GLU A 1 71 ? -9.760 -1.028 -6.531 1.00 93.12 71 GLU A C 1
ATOM 531 O O . GLU A 1 71 ? -8.702 -1.408 -6.009 1.00 93.12 71 GLU A O 1
ATOM 536 N N . ARG A 1 72 ? -10.434 -1.746 -7.433 1.00 93.31 72 ARG A N 1
ATOM 537 C CA . ARG A 1 72 ? -9.953 -2.985 -8.040 1.00 93.31 72 ARG A CA 1
ATOM 538 C C . ARG A 1 72 ? -9.998 -2.882 -9.561 1.00 93.31 72 ARG A C 1
ATOM 540 O O . ARG A 1 72 ? -10.891 -2.234 -10.097 1.00 93.31 72 ARG A O 1
ATOM 547 N N . ASP A 1 73 ? -9.058 -3.537 -10.234 1.00 91.56 73 ASP A N 1
ATOM 548 C CA . ASP A 1 73 ? -9.101 -3.686 -11.690 1.00 91.56 73 ASP A CA 1
ATOM 549 C C . ASP A 1 73 ? -10.198 -4.672 -12.140 1.00 91.56 73 ASP A C 1
ATOM 551 O O . ASP A 1 73 ? -10.873 -5.310 -11.328 1.00 91.56 73 ASP A O 1
ATOM 555 N N . ALA A 1 74 ? -10.363 -4.829 -13.458 1.00 92.19 74 ALA A N 1
ATOM 556 C CA . ALA A 1 74 ? -11.330 -5.761 -14.046 1.00 92.19 74 ALA A CA 1
ATOM 557 C C . ALA A 1 74 ? -11.077 -7.238 -13.670 1.00 92.19 74 ALA A C 1
ATOM 559 O O . ALA A 1 74 ? -11.984 -8.060 -13.767 1.00 92.19 74 ALA A O 1
ATOM 560 N N . GLY A 1 75 ? -9.858 -7.577 -13.239 1.00 90.00 75 GLY A N 1
ATOM 561 C CA . GLY A 1 75 ? -9.481 -8.899 -12.736 1.00 90.00 75 GLY A CA 1
ATOM 562 C C . GLY A 1 75 ? -9.672 -9.059 -11.225 1.00 90.00 75 GLY A C 1
ATOM 563 O O . GLY A 1 75 ? -9.303 -10.094 -10.673 1.00 90.00 75 GLY A O 1
ATOM 564 N N . GLY A 1 76 ? -10.212 -8.047 -10.539 1.00 88.12 76 GLY A N 1
ATOM 565 C CA . GLY A 1 76 ? -10.440 -8.053 -9.098 1.00 88.12 76 GLY A CA 1
ATOM 566 C C . GLY A 1 76 ? -9.193 -7.777 -8.256 1.00 88.12 76 GLY A C 1
ATOM 567 O O . GLY A 1 76 ? -9.263 -7.886 -7.028 1.00 88.12 76 GLY A O 1
ATOM 568 N N . ARG A 1 77 ? -8.057 -7.400 -8.853 1.00 89.12 77 ARG A N 1
ATOM 569 C CA . ARG A 1 77 ? -6.834 -7.069 -8.105 1.00 89.12 77 ARG A CA 1
ATOM 570 C C . ARG A 1 77 ? -6.953 -5.684 -7.496 1.00 89.12 77 ARG A C 1
ATOM 572 O O . ARG A 1 77 ? -7.447 -4.771 -8.145 1.00 89.12 77 ARG A O 1
ATOM 579 N N . ALA A 1 78 ? -6.518 -5.529 -6.248 1.00 91.19 78 ALA A N 1
ATOM 580 C CA . ALA A 1 78 ? -6.488 -4.225 -5.594 1.00 91.19 78 ALA A CA 1
ATOM 581 C C . ALA A 1 78 ? -5.470 -3.319 -6.299 1.00 91.19 78 ALA A C 1
ATOM 583 O O . ALA A 1 78 ? -4.312 -3.697 -6.409 1.00 91.19 78 ALA A O 1
ATOM 584 N N . VAL A 1 79 ? -5.905 -2.140 -6.750 1.00 91.88 79 VAL A N 1
ATOM 585 C CA . VAL A 1 79 ? -5.042 -1.165 -7.452 1.00 91.88 79 VAL A CA 1
ATOM 586 C C . VAL A 1 79 ? -4.902 0.161 -6.703 1.00 91.88 79 VA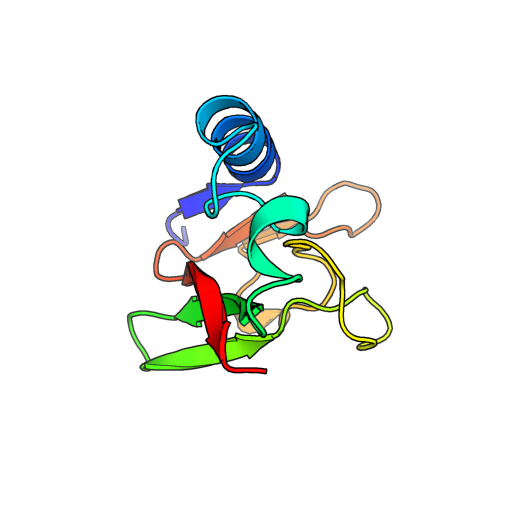L A C 1
ATOM 588 O O . VAL A 1 79 ? -3.994 0.949 -6.990 1.00 91.88 79 VAL A O 1
ATOM 591 N N . ALA A 1 80 ? -5.775 0.400 -5.720 1.00 89.75 80 ALA A N 1
ATOM 592 C CA . ALA A 1 80 ? -5.721 1.561 -4.844 1.00 89.75 80 ALA A CA 1
ATOM 593 C C . ALA A 1 80 ? -6.220 1.236 -3.432 1.00 89.75 80 ALA A C 1
ATOM 595 O O . ALA A 1 80 ? -7.211 0.521 -3.253 1.00 89.75 80 ALA A O 1
ATOM 596 N N . ILE A 1 81 ? -5.566 1.828 -2.432 1.00 93.38 81 ILE A N 1
ATOM 597 C CA . ILE A 1 81 ? -5.948 1.744 -1.019 1.00 93.38 81 ILE A CA 1
ATOM 598 C C . ILE A 1 81 ? -6.230 3.123 -0.420 1.00 93.38 81 ILE A C 1
ATOM 600 O O . ILE A 1 81 ? -5.873 4.167 -0.978 1.00 93.38 81 ILE A O 1
ATOM 604 N N . HIS A 1 82 ? -6.915 3.107 0.721 1.00 94.12 82 HIS A N 1
ATOM 605 C CA . HIS A 1 82 ? -7.359 4.294 1.437 1.00 94.12 82 HIS A CA 1
ATOM 606 C C . HIS A 1 82 ? -6.196 5.233 1.779 1.00 94.12 82 HIS A C 1
ATOM 608 O O . HIS A 1 82 ? -5.106 4.782 2.127 1.00 94.12 82 HIS A O 1
ATOM 614 N N . ALA A 1 83 ? -6.432 6.547 1.714 1.00 92.00 83 ALA A N 1
ATOM 615 C CA . ALA A 1 83 ? -5.369 7.537 1.877 1.00 92.00 83 ALA A CA 1
ATOM 616 C C . ALA A 1 83 ? -4.728 7.617 3.263 1.00 92.00 83 ALA A C 1
ATOM 618 O O . ALA A 1 83 ? -3.635 8.164 3.390 1.00 92.00 83 ALA A O 1
ATOM 619 N N . SER A 1 84 ? -5.363 7.048 4.286 1.00 93.06 84 SER A N 1
ATOM 620 C CA . SER A 1 84 ? -4.741 6.917 5.604 1.00 93.06 84 SER A CA 1
ATOM 621 C C . SER A 1 84 ? -3.637 5.861 5.646 1.00 93.06 84 SER A C 1
ATOM 623 O O . SER A 1 84 ? -2.853 5.855 6.596 1.00 93.06 84 SER A O 1
ATOM 625 N N . VAL A 1 85 ? -3.573 4.962 4.660 1.00 94.31 85 VAL A N 1
ATOM 626 C CA . VAL A 1 85 ? -2.659 3.823 4.673 1.00 94.31 85 VAL A CA 1
ATOM 627 C C . VAL A 1 85 ? -1.328 4.199 4.030 1.00 94.31 85 VAL A C 1
ATOM 629 O O . VAL A 1 85 ? -1.255 4.536 2.848 1.00 94.31 85 VAL A O 1
ATOM 632 N N . LEU A 1 86 ? -0.257 4.098 4.814 1.00 91.31 86 LEU A N 1
ATOM 633 C CA . LEU A 1 86 ? 1.111 4.378 4.389 1.00 91.31 86 LEU A CA 1
ATOM 634 C C . LEU A 1 86 ? 1.910 3.083 4.246 1.00 91.31 86 LEU A C 1
ATOM 636 O O . LEU A 1 86 ? 1.824 2.202 5.099 1.00 91.31 86 LEU A O 1
ATOM 640 N N . ALA A 1 87 ? 2.727 2.985 3.196 1.00 91.69 87 ALA A N 1
ATOM 641 C CA . ALA A 1 87 ? 3.708 1.912 3.051 1.00 91.69 87 ALA A CA 1
ATOM 642 C C . ALA A 1 87 ? 4.928 2.170 3.948 1.00 91.69 87 ALA A C 1
ATOM 644 O O . ALA A 1 87 ? 5.455 3.282 3.995 1.00 91.69 87 ALA A O 1
ATOM 645 N N . GLY A 1 88 ? 5.396 1.129 4.630 1.00 90.94 88 GLY A N 1
ATOM 646 C CA . GLY A 1 88 ? 6.553 1.185 5.516 1.00 90.94 88 GLY A CA 1
ATOM 647 C C . GLY A 1 88 ? 7.111 -0.199 5.828 1.00 90.94 88 GLY A C 1
ATOM 648 O O . GLY A 1 88 ? 6.940 -1.145 5.059 1.00 90.94 88 GLY A O 1
ATOM 649 N N . PHE A 1 89 ? 7.789 -0.325 6.963 1.00 91.25 89 PHE A N 1
ATOM 650 C CA . PHE A 1 89 ? 8.403 -1.575 7.396 1.00 91.25 89 PHE A CA 1
ATOM 651 C C . PHE A 1 89 ? 8.182 -1.794 8.891 1.00 91.25 89 PHE A C 1
ATOM 653 O O . PHE A 1 89 ? 8.143 -0.837 9.661 1.00 91.25 89 PHE A O 1
ATOM 660 N N . VAL A 1 90 ? 8.078 -3.055 9.301 1.00 92.19 90 VAL A N 1
ATOM 661 C CA . VAL A 1 90 ? 8.090 -3.472 10.710 1.00 92.19 90 VAL A CA 1
ATOM 662 C C . VAL A 1 90 ? 9.338 -4.283 11.001 1.00 92.19 90 VAL A 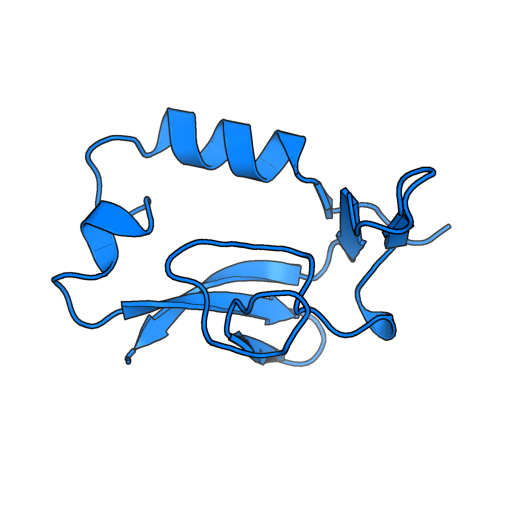C 1
ATOM 664 O O . VAL A 1 90 ? 9.869 -4.941 10.105 1.00 92.19 90 VAL A O 1
ATOM 667 N N . ARG A 1 91 ? 9.799 -4.265 12.254 1.00 88.25 91 ARG A N 1
ATOM 668 C CA . ARG A 1 91 ? 10.834 -5.203 12.698 1.00 88.25 91 ARG A CA 1
ATOM 669 C C . ARG A 1 91 ? 10.268 -6.631 12.631 1.00 88.25 91 ARG A C 1
ATOM 671 O O . ARG A 1 91 ? 9.118 -6.852 13.017 1.00 88.25 91 ARG A O 1
ATOM 678 N N . GLY A 1 92 ? 11.055 -7.526 12.036 1.00 67.88 92 GLY A N 1
ATOM 679 C CA . GLY A 1 92 ? 10.732 -8.921 11.735 1.00 67.88 92 GLY A CA 1
ATOM 680 C C . GLY A 1 92 ? 10.458 -9.743 12.973 1.00 67.88 92 GLY A C 1
ATOM 681 O O . GLY A 1 92 ? 11.254 -9.621 13.928 1.00 67.88 92 GLY A O 1
#

Radius of gyration: 12.68 Å; chains: 1; bounding box: 36×26×28 Å